Protein AF-A0A6G0FLF8-F1 (afdb_monomer_lite)

pLDDT: mean 88.72, std 11.04, range [40.62, 97.5]

Structure (mmCIF, N/CA/C/O backbone):
data_AF-A0A6G0FLF8-F1
#
_entry.id   AF-A0A6G0FLF8-F1
#
loop_
_atom_site.group_PDB
_atom_site.id
_atom_site.type_symbol
_atom_site.label_atom_id
_atom_site.label_alt_id
_atom_site.label_comp_id
_atom_site.label_asym_id
_atom_site.label_entity_id
_atom_site.label_seq_id
_atom_site.pdbx_PDB_ins_code
_atom_site.Cartn_x
_atom_site.Cartn_y
_atom_site.Cartn_z
_atom_site.occupancy
_atom_site.B_iso_or_equiv
_atom_site.auth_seq_id
_atom_site.auth_comp_id
_atom_site.auth_asym_id
_atom_site.auth_atom_id
_atom_site.pdbx_PDB_model_num
ATOM 1 N N . MET A 1 1 ? 26.968 -6.837 -42.750 1.00 40.62 1 MET A N 1
ATOM 2 C CA . MET A 1 1 ? 25.707 -6.094 -42.551 1.00 40.62 1 MET A CA 1
ATOM 3 C C . MET A 1 1 ? 24.901 -6.866 -41.522 1.00 40.62 1 MET A C 1
ATOM 5 O O . MET A 1 1 ? 24.401 -7.928 -41.857 1.00 40.62 1 MET A O 1
ATOM 9 N N . HIS A 1 2 ? 24.881 -6.431 -40.258 1.00 54.91 2 HIS A N 1
ATOM 10 C CA . HIS A 1 2 ? 23.966 -7.029 -39.285 1.00 54.91 2 HIS A CA 1
ATOM 11 C C . HIS A 1 2 ? 22.565 -6.550 -39.646 1.00 54.91 2 HIS A C 1
ATOM 13 O O . HIS A 1 2 ? 22.300 -5.348 -39.599 1.00 54.91 2 HIS A O 1
ATOM 19 N N . ASP A 1 3 ? 21.732 -7.487 -40.086 1.00 45.19 3 ASP A N 1
ATOM 20 C CA . ASP A 1 3 ? 20.304 -7.301 -40.289 1.00 45.19 3 ASP A CA 1
ATOM 21 C C . ASP A 1 3 ? 19.726 -6.631 -39.032 1.00 45.19 3 ASP A C 1
ATOM 23 O O . ASP A 1 3 ? 19.756 -7.206 -37.939 1.00 45.19 3 ASP A O 1
ATOM 27 N N . ARG A 1 4 ? 19.316 -5.359 -39.147 1.00 56.84 4 ARG A N 1
ATOM 28 C CA . ARG A 1 4 ? 18.730 -4.584 -38.043 1.00 56.84 4 ARG A CA 1
ATOM 29 C C . ARG A 1 4 ? 17.295 -5.056 -37.840 1.00 56.84 4 ARG A C 1
ATOM 31 O O . ARG A 1 4 ? 16.355 -4.277 -37.991 1.00 56.84 4 ARG A O 1
ATOM 38 N N . ALA A 1 5 ? 17.131 -6.322 -37.463 1.00 55.25 5 ALA A N 1
ATOM 39 C CA . ALA A 1 5 ? 15.950 -6.760 -36.745 1.00 55.25 5 ALA A CA 1
ATOM 40 C C . ALA A 1 5 ? 15.707 -5.724 -35.640 1.00 55.25 5 ALA A C 1
ATOM 42 O O . ALA A 1 5 ? 16.613 -5.445 -34.854 1.00 55.25 5 ALA A O 1
ATOM 43 N N . THR A 1 6 ? 14.543 -5.075 -35.674 1.00 66.94 6 THR A N 1
ATOM 44 C CA . THR A 1 6 ? 14.167 -3.945 -34.817 1.00 66.94 6 THR A CA 1
ATOM 45 C C . THR A 1 6 ? 14.709 -4.136 -33.400 1.00 66.94 6 THR A C 1
ATOM 47 O O . THR A 1 6 ? 14.290 -5.074 -32.714 1.00 66.94 6 THR A O 1
ATOM 50 N N . ASP A 1 7 ? 15.656 -3.287 -32.969 1.00 88.38 7 ASP A N 1
ATOM 51 C CA . ASP A 1 7 ? 16.209 -3.390 -31.618 1.00 88.38 7 ASP A CA 1
ATOM 52 C C . ASP A 1 7 ? 15.030 -3.259 -30.653 1.00 88.38 7 ASP A C 1
ATOM 54 O O . ASP A 1 7 ? 14.201 -2.354 -30.757 1.00 88.38 7 ASP A O 1
ATOM 58 N N . TRP A 1 8 ? 14.906 -4.188 -29.711 1.00 92.25 8 TRP A N 1
ATOM 59 C CA . TRP A 1 8 ? 13.827 -4.149 -28.733 1.00 92.25 8 TRP A CA 1
ATOM 60 C C . TRP A 1 8 ? 13.828 -2.832 -27.945 1.00 92.25 8 TRP A C 1
ATOM 62 O O . TRP A 1 8 ? 12.766 -2.405 -27.486 1.00 92.25 8 TRP A O 1
ATOM 72 N N . ARG A 1 9 ? 14.988 -2.169 -27.837 1.00 92.19 9 ARG A N 1
ATOM 73 C CA . ARG A 1 9 ? 15.142 -0.834 -27.247 1.00 92.19 9 ARG A CA 1
ATOM 74 C C . ARG A 1 9 ? 14.320 0.233 -27.973 1.00 92.19 9 ARG A C 1
ATOM 76 O O . ARG A 1 9 ? 13.872 1.174 -27.326 1.00 92.19 9 ARG A O 1
ATOM 83 N N . ASP A 1 10 ? 14.021 0.065 -29.261 1.00 92.88 10 ASP A N 1
ATOM 84 C CA . ASP A 1 10 ? 13.173 1.000 -30.011 1.00 92.88 10 ASP A CA 1
ATOM 85 C C . ASP A 1 10 ? 11.710 0.991 -29.556 1.00 92.88 10 ASP A C 1
ATOM 87 O O . ASP A 1 10 ? 11.000 1.973 -29.756 1.00 92.88 10 ASP A O 1
ATOM 91 N N . ARG A 1 11 ? 11.271 -0.080 -28.884 1.00 94.38 11 ARG A N 1
ATOM 92 C CA . ARG A 1 11 ? 9.931 -0.196 -28.285 1.00 94.38 11 ARG A CA 1
ATOM 93 C C . ARG A 1 11 ? 9.905 0.186 -26.801 1.00 94.38 11 ARG A C 1
ATOM 95 O O . ARG A 1 11 ? 8.904 -0.052 -26.124 1.00 94.38 11 ARG A O 1
ATOM 102 N N . ALA A 1 12 ? 11.003 0.714 -26.257 1.00 95.81 12 ALA A N 1
ATOM 103 C CA . ALA A 1 12 ? 11.075 1.098 -24.854 1.00 95.81 12 ALA A CA 1
ATOM 104 C C . ALA A 1 12 ? 10.274 2.381 -24.592 1.00 95.81 12 ALA A C 1
ATOM 106 O O . ALA A 1 12 ? 10.568 3.430 -25.157 1.00 95.81 12 ALA A O 1
ATOM 107 N N . ALA A 1 13 ? 9.303 2.316 -23.677 1.00 95.56 13 ALA A N 1
ATOM 108 C CA . ALA A 1 13 ? 8.481 3.474 -23.317 1.00 95.56 13 ALA A CA 1
ATOM 109 C C . ALA A 1 13 ? 9.302 4.624 -22.706 1.00 95.56 13 ALA A C 1
ATOM 111 O O . ALA A 1 13 ? 8.986 5.785 -22.920 1.00 95.56 13 ALA A O 1
ATOM 112 N N . CYS A 1 14 ? 10.391 4.318 -21.993 1.00 95.44 14 CYS A N 1
ATOM 113 C CA . CYS A 1 14 ? 11.274 5.331 -21.407 1.00 95.44 14 CYS A CA 1
ATOM 114 C C . CYS A 1 14 ? 12.152 6.067 -22.434 1.00 95.44 14 CYS A C 1
ATOM 116 O O . CYS A 1 14 ? 12.872 6.981 -22.056 1.00 95.44 14 CYS A O 1
ATOM 118 N N . LYS A 1 15 ? 12.113 5.702 -23.726 1.00 94.25 15 LYS A N 1
ATOM 119 C CA . LYS A 1 15 ? 12.897 6.373 -24.780 1.00 94.25 15 LYS A CA 1
ATOM 120 C C . LYS A 1 15 ? 12.545 7.860 -24.914 1.00 94.25 15 LYS A C 1
ATOM 122 O O . LYS A 1 15 ? 13.399 8.643 -25.312 1.00 94.25 15 LYS A O 1
ATOM 127 N N . THR A 1 16 ? 11.312 8.245 -24.586 1.00 92.44 16 THR A N 1
ATOM 128 C CA . THR A 1 16 ? 10.846 9.640 -24.646 1.00 92.44 16 THR A CA 1
ATOM 129 C C . THR A 1 16 ? 11.283 10.484 -23.450 1.00 92.44 16 THR A C 1
ATOM 131 O O . THR A 1 16 ? 11.210 11.703 -23.529 1.00 92.44 16 THR A O 1
ATOM 134 N N . ASP A 1 17 ? 11.690 9.852 -22.347 1.00 92.25 17 ASP A N 1
ATOM 135 C CA . ASP A 1 17 ? 12.087 10.522 -21.102 1.00 92.25 17 ASP A CA 1
ATOM 136 C C . ASP A 1 17 ? 13.181 9.694 -20.390 1.00 92.25 17 ASP A C 1
ATOM 138 O O . ASP A 1 17 ? 12.890 8.953 -19.442 1.00 92.25 17 ASP A O 1
ATOM 142 N N . PRO A 1 18 ? 14.434 9.726 -20.895 1.00 92.75 18 PRO A N 1
ATOM 143 C CA . PRO A 1 18 ? 15.528 8.929 -20.340 1.00 92.75 18 PRO A CA 1
ATOM 144 C C . PRO A 1 18 ? 15.930 9.363 -18.928 1.00 92.75 18 PRO A C 1
ATOM 146 O O . PRO A 1 18 ? 16.218 8.506 -18.091 1.00 92.75 18 PRO A O 1
ATOM 149 N N . ASP A 1 19 ? 15.908 10.669 -18.650 1.00 93.81 19 ASP A N 1
ATOM 150 C CA . ASP A 1 19 ? 16.342 11.246 -17.372 1.00 93.81 19 ASP A CA 1
ATOM 151 C C . ASP A 1 19 ? 15.474 10.759 -16.209 1.00 93.81 19 ASP A C 1
ATOM 153 O O . ASP A 1 19 ? 15.974 10.489 -15.116 1.00 93.81 19 ASP A O 1
ATOM 157 N N . ARG A 1 20 ? 14.183 10.503 -16.457 1.00 93.81 20 ARG A N 1
ATOM 158 C CA . ARG A 1 20 ? 13.281 9.913 -15.460 1.00 93.81 20 ARG A CA 1
ATOM 159 C C . ARG A 1 20 ? 13.730 8.549 -14.940 1.00 93.81 20 ARG A C 1
ATOM 161 O O . ARG A 1 20 ? 13.325 8.147 -13.847 1.00 93.81 20 ARG A O 1
ATOM 168 N N . MET A 1 21 ? 14.566 7.828 -15.684 1.00 94.75 21 MET A N 1
ATOM 169 C CA . MET A 1 21 ? 15.118 6.547 -15.243 1.00 94.75 21 MET A CA 1
ATOM 170 C C . MET A 1 21 ? 16.261 6.705 -14.232 1.00 94.75 21 MET A C 1
ATOM 172 O O . MET A 1 21 ? 16.718 5.697 -13.695 1.00 94.75 21 MET A O 1
ATOM 176 N N . PHE A 1 22 ? 16.673 7.932 -13.908 1.00 94.56 22 PHE A N 1
ATOM 177 C CA . PHE A 1 22 ? 17.741 8.252 -12.960 1.00 94.56 22 PHE A CA 1
ATOM 178 C C . PHE A 1 22 ? 17.228 9.154 -11.819 1.00 94.56 22 PHE A C 1
ATOM 180 O O . PHE A 1 22 ? 17.642 10.303 -11.706 1.00 94.56 22 PHE A O 1
ATOM 187 N N . PRO A 1 23 ? 16.311 8.670 -10.959 1.00 91.31 23 PRO A N 1
ATOM 188 C CA . PRO A 1 23 ? 15.767 9.481 -9.872 1.00 91.31 23 PRO A CA 1
ATOM 189 C C . PRO A 1 23 ? 16.789 9.717 -8.748 1.00 91.31 23 PRO A C 1
ATOM 191 O O . PRO A 1 23 ? 17.555 8.814 -8.405 1.00 91.31 23 PRO A O 1
ATOM 194 N N . ASP A 1 24 ? 16.705 10.876 -8.088 1.00 86.38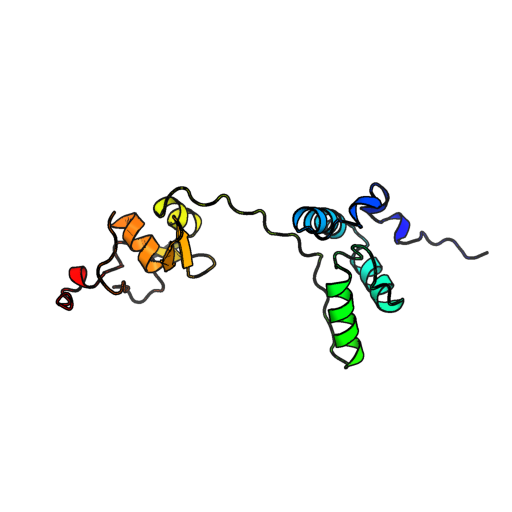 24 ASP A N 1
ATOM 195 C CA . ASP A 1 24 ? 17.524 11.264 -6.926 1.00 86.38 24 ASP A CA 1
ATOM 196 C C . ASP A 1 24 ? 17.162 10.480 -5.652 1.00 86.38 24 ASP A C 1
ATOM 198 O O . ASP A 1 24 ? 16.627 11.052 -4.703 1.00 86.38 24 ASP A O 1
ATOM 202 N N . ASN A 1 25 ? 17.369 9.156 -5.645 1.00 79.88 25 ASN A N 1
ATOM 203 C CA . ASN A 1 25 ? 17.172 8.217 -4.522 1.00 79.88 25 ASN A CA 1
ATOM 204 C C . ASN A 1 25 ? 15.897 8.413 -3.667 1.00 79.88 25 ASN A C 1
ATOM 206 O O . ASN A 1 25 ? 15.805 7.911 -2.547 1.00 79.88 25 ASN A O 1
ATOM 210 N N . ASN A 1 26 ? 14.889 9.107 -4.191 1.00 87.25 26 ASN A N 1
ATOM 211 C CA . ASN A 1 26 ? 13.659 9.441 -3.498 1.00 87.25 26 ASN A CA 1
ATOM 212 C C . ASN A 1 26 ? 12.529 8.531 -3.986 1.00 87.25 26 ASN A C 1
ATOM 214 O O . ASN A 1 26 ? 12.490 8.107 -5.145 1.00 87.25 26 ASN A O 1
ATOM 218 N N . SER A 1 27 ? 11.605 8.205 -3.081 1.00 87.62 27 SER A N 1
ATOM 219 C CA . SER A 1 27 ? 10.524 7.255 -3.358 1.00 87.62 27 SER A CA 1
ATOM 220 C C . SER A 1 27 ? 9.648 7.703 -4.527 1.00 87.62 27 SER A C 1
ATOM 222 O O . SER A 1 27 ? 9.370 6.902 -5.414 1.00 87.62 27 SER A O 1
ATOM 224 N N . ALA A 1 28 ? 9.290 8.988 -4.581 1.00 88.88 28 ALA A N 1
ATOM 225 C CA . ALA A 1 28 ? 8.426 9.538 -5.621 1.00 88.88 28 ALA A CA 1
ATOM 226 C C . ALA A 1 28 ? 9.013 9.371 -7.035 1.00 88.88 28 ALA A C 1
ATOM 228 O O . ALA A 1 28 ? 8.323 8.894 -7.934 1.00 88.88 28 ALA A O 1
ATOM 229 N N . GLY A 1 29 ? 10.286 9.710 -7.237 1.00 91.88 29 GLY A N 1
ATOM 230 C CA . GLY A 1 29 ? 10.983 9.565 -8.514 1.00 91.88 29 GLY A CA 1
ATOM 231 C C . GLY A 1 29 ? 11.164 8.100 -8.905 1.00 91.88 29 GLY A C 1
ATOM 232 O O . GLY A 1 29 ? 10.900 7.726 -10.049 1.00 91.88 29 GLY A O 1
ATOM 233 N N . ILE A 1 30 ? 11.520 7.244 -7.940 1.00 93.25 30 ILE A N 1
ATOM 234 C CA . ILE A 1 30 ? 11.603 5.791 -8.148 1.00 93.25 30 ILE A CA 1
ATOM 235 C C . ILE A 1 30 ? 10.255 5.232 -8.620 1.00 93.25 30 ILE A C 1
ATOM 237 O O . ILE A 1 30 ? 10.202 4.461 -9.582 1.00 93.25 30 ILE A O 1
ATOM 241 N N . ASP A 1 31 ? 9.160 5.637 -7.981 1.00 92.31 31 ASP A N 1
ATOM 242 C CA . ASP A 1 31 ? 7.815 5.196 -8.341 1.00 92.31 31 ASP A CA 1
ATOM 243 C C . ASP A 1 31 ? 7.378 5.698 -9.713 1.00 92.31 31 ASP A C 1
ATOM 245 O O . ASP A 1 31 ? 6.779 4.941 -10.477 1.00 92.31 31 ASP A O 1
ATOM 249 N N . GLN A 1 32 ? 7.715 6.936 -10.065 1.00 92.44 32 GLN A N 1
ATOM 250 C CA . GLN A 1 32 ? 7.433 7.476 -11.390 1.00 92.44 32 GLN A CA 1
ATOM 251 C C . GLN A 1 32 ? 8.173 6.705 -12.494 1.00 92.44 32 GLN A C 1
ATOM 253 O O . GLN A 1 32 ? 7.553 6.307 -13.482 1.00 92.44 32 GLN A O 1
ATOM 258 N N . ALA A 1 33 ? 9.463 6.398 -12.325 1.00 95.00 33 ALA A N 1
ATOM 259 C CA . ALA A 1 33 ? 10.190 5.585 -13.307 1.00 95.00 33 ALA A CA 1
ATOM 260 C C . ALA A 1 33 ? 9.637 4.150 -13.392 1.00 95.00 33 ALA A C 1
ATOM 262 O O . ALA A 1 33 ? 9.556 3.544 -14.465 1.00 95.00 33 ALA A O 1
ATOM 263 N N . ARG A 1 34 ? 9.203 3.594 -12.255 1.00 94.69 34 ARG A N 1
ATOM 264 C CA . ARG A 1 34 ? 8.529 2.291 -12.205 1.00 94.69 34 ARG A CA 1
ATOM 265 C C . ARG A 1 34 ? 7.197 2.287 -12.939 1.00 94.69 34 ARG A C 1
ATOM 267 O O . ARG A 1 34 ? 6.895 1.284 -13.580 1.00 94.69 34 ARG A O 1
ATOM 274 N N . GLN A 1 35 ? 6.423 3.371 -12.887 1.00 93.88 35 GLN A N 1
ATOM 275 C CA . GLN A 1 35 ? 5.180 3.501 -13.656 1.00 93.88 35 GLN A CA 1
ATOM 276 C C . GLN A 1 35 ? 5.454 3.428 -15.161 1.00 93.88 35 GLN A C 1
ATOM 278 O O . GLN A 1 35 ? 4.780 2.666 -15.853 1.00 93.88 35 GLN A O 1
ATOM 283 N N . VAL A 1 36 ? 6.500 4.110 -15.643 1.00 95.00 36 VAL A N 1
ATOM 284 C CA . VAL A 1 36 ? 6.955 4.001 -17.042 1.00 95.00 36 VAL A CA 1
ATOM 285 C C . VAL A 1 36 ? 7.352 2.563 -17.375 1.00 9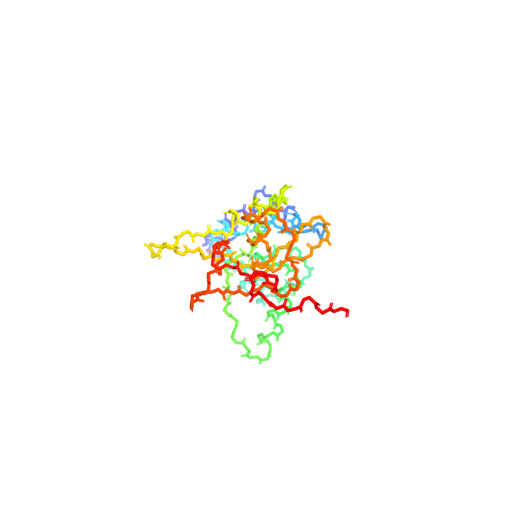5.00 36 VAL A C 1
ATOM 287 O O . VAL A 1 36 ? 6.922 1.999 -18.379 1.00 95.00 36 VAL A O 1
ATOM 290 N N . CYS A 1 37 ? 8.140 1.917 -16.513 1.00 95.62 37 CYS A N 1
ATOM 291 C CA . CYS A 1 37 ? 8.532 0.523 -16.724 1.00 95.62 37 CYS A CA 1
ATOM 292 C C . CYS A 1 37 ? 7.335 -0.439 -16.715 1.00 95.62 37 CYS A C 1
ATOM 294 O O . CYS A 1 37 ? 7.351 -1.427 -17.444 1.00 95.62 37 CYS A O 1
ATOM 296 N N . ARG A 1 38 ? 6.306 -0.178 -15.903 1.00 94.19 38 ARG A N 1
ATOM 297 C CA . ARG A 1 38 ? 5.125 -1.040 -15.772 1.00 94.19 38 ARG A CA 1
ATOM 298 C C . ARG A 1 38 ? 4.296 -1.086 -17.054 1.00 94.19 38 ARG A C 1
ATOM 300 O O . ARG A 1 38 ? 3.773 -2.149 -17.379 1.00 94.19 38 ARG A O 1
ATOM 307 N N . SER A 1 39 ? 4.184 0.034 -17.768 1.00 92.94 39 SER A N 1
ATOM 308 C CA . SER A 1 39 ? 3.504 0.109 -19.068 1.00 92.94 39 SER A CA 1
ATOM 309 C C . SER A 1 39 ? 4.413 -0.249 -20.251 1.00 92.94 39 SER A C 1
ATOM 311 O O . SER A 1 39 ? 3.921 -0.504 -21.348 1.00 92.94 39 SER A O 1
ATOM 313 N N . CYS A 1 40 ? 5.734 -0.305 -20.048 1.00 95.94 40 CYS A N 1
ATOM 314 C CA . CYS A 1 40 ? 6.709 -0.575 -21.101 1.00 95.94 40 CYS A CA 1
ATOM 315 C C . CYS A 1 40 ? 6.607 -2.019 -21.632 1.00 95.94 40 CYS A C 1
ATOM 317 O O . CYS A 1 40 ? 6.848 -2.959 -20.876 1.00 95.94 40 CYS A O 1
ATOM 319 N N . PRO A 1 41 ? 6.367 -2.255 -22.936 1.00 95.69 41 PRO A N 1
ATOM 320 C CA . PRO A 1 41 ? 6.164 -3.607 -23.475 1.00 95.69 41 PRO A CA 1
ATOM 321 C C . PRO A 1 41 ? 7.420 -4.490 -23.402 1.00 95.69 41 PRO A C 1
ATOM 323 O O . PRO A 1 41 ? 7.331 -5.717 -23.442 1.00 95.69 41 PRO A O 1
ATOM 326 N N . VAL A 1 42 ? 8.599 -3.877 -23.269 1.00 96.56 42 VAL A N 1
ATOM 327 C CA . VAL A 1 42 ? 9.899 -4.563 -23.273 1.00 96.56 42 VAL A CA 1
ATOM 328 C C . VAL A 1 42 ? 10.540 -4.674 -21.889 1.00 96.56 42 VAL A C 1
ATOM 330 O O . VAL A 1 42 ? 11.703 -5.063 -21.789 1.00 96.56 42 VAL A O 1
ATOM 333 N N . TRP A 1 43 ? 9.808 -4.396 -20.801 1.00 95.50 43 TRP A N 1
ATOM 334 C CA . TRP A 1 43 ? 10.365 -4.386 -19.438 1.00 95.50 43 TRP A CA 1
ATOM 335 C C . TRP A 1 43 ? 11.073 -5.697 -19.054 1.00 95.50 43 TRP A C 1
ATOM 337 O O . TRP A 1 43 ? 12.154 -5.660 -18.467 1.00 95.50 43 TRP A O 1
ATOM 347 N N . ARG A 1 44 ? 10.519 -6.858 -19.443 1.00 94.56 44 ARG A N 1
ATOM 348 C CA . ARG A 1 44 ? 11.125 -8.178 -19.173 1.00 94.56 44 ARG A CA 1
ATOM 349 C C . ARG A 1 44 ? 12.453 -8.346 -19.896 1.00 94.56 44 ARG A C 1
ATOM 351 O O . ARG A 1 44 ? 13.418 -8.835 -19.319 1.00 94.56 44 ARG A O 1
ATOM 358 N N . GLN A 1 45 ? 12.488 -7.969 -21.173 1.00 94.75 45 GLN A N 1
ATOM 359 C CA . GLN A 1 45 ? 13.690 -8.070 -21.993 1.00 94.75 45 GLN A CA 1
ATOM 360 C C . GLN A 1 45 ? 14.768 -7.109 -21.487 1.00 94.75 45 GLN A C 1
ATOM 362 O O . GLN A 1 45 ? 15.906 -7.532 -21.323 1.00 94.75 45 GLN A O 1
ATOM 367 N N . CYS A 1 46 ? 14.375 -5.884 -21.128 1.00 95.00 46 CYS A N 1
ATOM 368 C CA . CYS A 1 46 ? 15.237 -4.886 -20.502 1.00 95.00 46 CYS A CA 1
ATOM 369 C C . CYS A 1 46 ? 15.870 -5.390 -19.201 1.00 95.00 46 CYS A C 1
ATOM 371 O O . CYS A 1 46 ? 17.070 -5.218 -19.002 1.00 95.00 46 CYS A O 1
ATOM 373 N N . LEU A 1 47 ? 15.088 -6.037 -18.330 1.00 93.94 47 LEU A N 1
ATOM 374 C CA . LEU A 1 47 ? 15.625 -6.567 -17.081 1.00 93.94 47 LEU A CA 1
ATOM 375 C C . LEU A 1 47 ? 16.594 -7.728 -17.314 1.00 93.94 47 LEU A C 1
ATOM 377 O O . LEU A 1 47 ? 17.646 -7.771 -16.686 1.00 93.94 47 LEU A O 1
ATOM 381 N N . ARG A 1 48 ? 16.250 -8.663 -18.210 1.00 92.19 48 ARG A N 1
ATOM 382 C CA . ARG A 1 48 ? 17.141 -9.783 -18.549 1.00 92.19 48 ARG A CA 1
ATOM 383 C C . ARG A 1 48 ? 18.478 -9.286 -19.091 1.00 92.19 48 ARG A C 1
ATOM 385 O O . ARG A 1 48 ? 19.506 -9.786 -18.660 1.00 92.19 48 ARG A O 1
ATOM 392 N N . ASP A 1 49 ? 18.445 -8.298 -19.983 1.00 92.31 49 ASP A N 1
ATOM 393 C CA . ASP A 1 49 ? 19.641 -7.636 -20.515 1.00 92.31 49 ASP A CA 1
ATOM 394 C C . ASP A 1 49 ? 20.474 -7.022 -19.382 1.00 92.31 49 ASP A C 1
ATOM 396 O O . ASP A 1 49 ? 21.646 -7.352 -19.245 1.00 92.31 49 ASP A O 1
ATOM 400 N N . ALA A 1 50 ? 19.853 -6.225 -18.503 1.00 92.94 50 ALA A N 1
ATOM 401 C CA . ALA A 1 50 ? 20.537 -5.583 -17.376 1.00 92.94 50 ALA A CA 1
ATOM 402 C C . ALA A 1 50 ? 21.203 -6.589 -16.417 1.00 92.94 50 ALA A C 1
ATOM 404 O O . ALA A 1 50 ? 22.334 -6.375 -15.988 1.00 92.94 50 ALA A O 1
ATOM 405 N N . LEU A 1 51 ? 20.520 -7.694 -16.102 1.00 90.94 51 LEU A N 1
ATOM 406 C CA . LEU A 1 51 ? 21.065 -8.751 -15.245 1.00 90.94 51 LEU A CA 1
ATOM 407 C C . LEU A 1 51 ? 22.195 -9.530 -15.930 1.00 90.94 51 LEU A C 1
ATOM 409 O O . LEU A 1 51 ? 23.152 -9.902 -15.260 1.00 90.94 51 LEU A O 1
ATOM 413 N N . ALA A 1 52 ? 22.099 -9.765 -17.243 1.00 88.62 52 ALA A N 1
ATOM 414 C CA . ALA A 1 52 ? 23.108 -10.499 -18.005 1.00 88.62 52 ALA A CA 1
ATOM 415 C C . ALA A 1 52 ? 24.419 -9.715 -18.157 1.00 88.62 52 ALA A C 1
ATOM 417 O O . ALA A 1 52 ? 25.490 -10.299 -18.036 1.00 88.62 52 ALA A O 1
ATOM 418 N N . VAL A 1 53 ? 24.340 -8.400 -18.395 1.00 86.31 53 VAL A N 1
ATOM 419 C CA . VAL A 1 53 ? 25.531 -7.540 -18.539 1.00 86.31 53 VAL A CA 1
ATOM 420 C C . VAL A 1 53 ? 26.108 -7.079 -17.198 1.00 86.31 53 VAL A C 1
ATOM 422 O O . VAL A 1 53 ? 27.191 -6.507 -17.164 1.00 86.31 53 VAL A O 1
ATOM 425 N N . GLY A 1 54 ? 25.390 -7.304 -16.093 1.00 77.75 54 GLY A N 1
ATOM 426 C CA . GLY A 1 54 ? 25.820 -6.889 -14.758 1.00 77.75 54 GLY A CA 1
ATOM 427 C C . GLY A 1 54 ? 25.675 -5.390 -14.478 1.00 77.75 54 GLY A C 1
ATOM 428 O O . GLY A 1 54 ? 26.256 -4.910 -13.507 1.00 77.75 54 GLY A O 1
ATOM 429 N N . ASP A 1 55 ? 24.887 -4.657 -15.274 1.00 73.56 55 ASP A N 1
ATOM 430 C CA . ASP A 1 55 ? 24.650 -3.222 -15.079 1.00 73.56 55 ASP A CA 1
ATOM 431 C C . ASP A 1 55 ? 23.769 -2.993 -13.843 1.00 73.56 55 ASP A C 1
ATOM 433 O O . ASP A 1 55 ? 22.533 -2.966 -13.892 1.00 73.56 55 ASP A O 1
ATOM 437 N N . ASN A 1 56 ? 24.438 -2.853 -12.704 1.00 72.81 56 ASN A N 1
ATOM 438 C CA . ASN A 1 56 ? 23.861 -2.790 -11.367 1.00 72.81 56 ASN A CA 1
ATOM 439 C C . ASN A 1 56 ? 24.257 -1.517 -10.615 1.00 72.81 56 ASN A C 1
ATOM 441 O O . ASN A 1 56 ? 24.148 -1.477 -9.385 1.00 72.81 56 ASN A O 1
ATOM 445 N N . GLU A 1 57 ? 24.732 -0.501 -11.331 1.00 74.38 57 GLU A N 1
ATOM 446 C CA . GLU A 1 57 ? 25.306 0.701 -10.722 1.00 74.38 57 GLU A CA 1
ATOM 447 C C . GLU A 1 57 ? 24.374 1.904 -10.838 1.00 74.38 57 GLU A C 1
ATOM 449 O O . GLU A 1 57 ? 24.220 2.641 -9.864 1.00 74.38 57 GLU A O 1
ATOM 454 N N . TYR A 1 58 ? 23.653 2.041 -11.954 1.00 84.62 58 TYR A N 1
ATOM 455 C CA . TYR A 1 58 ? 22.894 3.259 -12.232 1.00 84.62 58 TYR A CA 1
ATOM 456 C C . TYR A 1 58 ? 21.457 2.990 -12.668 1.00 84.62 58 TYR A C 1
ATOM 458 O O . TYR A 1 58 ? 21.133 1.950 -13.252 1.00 84.62 58 TYR A O 1
ATOM 466 N N . GLY A 1 59 ? 20.600 3.960 -12.351 1.00 91.25 59 GLY A N 1
ATOM 467 C CA . GLY A 1 59 ? 19.235 4.079 -12.848 1.00 91.25 59 GLY A CA 1
ATOM 468 C C . GLY A 1 59 ? 18.305 2.892 -12.581 1.00 91.25 59 GLY A C 1
ATOM 469 O O . GLY A 1 59 ? 18.648 1.855 -12.002 1.00 91.25 59 GLY A O 1
ATOM 470 N N . ILE A 1 60 ? 17.069 3.049 -13.030 1.00 94.50 60 ILE A N 1
ATOM 471 C CA . ILE A 1 60 ? 16.042 2.018 -13.007 1.00 94.50 60 ILE A CA 1
ATOM 472 C C . ILE A 1 60 ? 16.057 1.297 -14.354 1.00 94.50 60 ILE A C 1
ATOM 474 O O . ILE A 1 60 ? 15.862 1.900 -15.405 1.00 94.50 60 ILE A O 1
ATOM 478 N N . ARG A 1 61 ? 16.254 -0.024 -14.330 1.00 94.31 61 ARG A N 1
ATOM 479 C CA . ARG A 1 61 ? 16.224 -0.881 -15.527 1.00 94.31 61 ARG A CA 1
ATOM 480 C C . ARG A 1 61 ? 15.231 -2.009 -15.318 1.00 94.31 61 ARG A C 1
ATOM 482 O O . ARG A 1 61 ? 15.235 -2.653 -14.270 1.00 94.31 61 ARG A O 1
ATOM 489 N N . GLY A 1 62 ? 14.333 -2.208 -16.284 1.00 93.94 62 GLY A N 1
ATOM 490 C CA . GLY A 1 62 ? 13.273 -3.214 -16.181 1.00 93.94 62 GLY A CA 1
ATOM 491 C C . GLY A 1 62 ? 12.396 -3.075 -14.927 1.00 93.94 62 GLY A C 1
ATOM 492 O O . GLY A 1 62 ? 11.884 -4.069 -14.421 1.00 93.94 62 GLY A O 1
ATOM 493 N N . GLY A 1 63 ? 12.257 -1.851 -14.402 1.00 94.38 63 GLY A N 1
ATOM 494 C CA . GLY A 1 63 ? 11.499 -1.543 -13.187 1.00 94.38 63 GLY A CA 1
ATOM 495 C C . GLY A 1 63 ? 12.219 -1.784 -11.859 1.00 94.38 63 GLY A C 1
ATOM 496 O O . GLY A 1 63 ? 11.593 -1.618 -10.813 1.00 94.38 63 GLY A O 1
ATOM 497 N N . MET A 1 64 ? 13.501 -2.160 -11.880 1.00 94.00 64 MET A N 1
ATOM 498 C CA . MET A 1 64 ? 14.302 -2.410 -10.680 1.00 94.00 64 MET A CA 1
ATOM 499 C C . MET A 1 64 ? 15.357 -1.334 -10.458 1.00 94.00 64 MET A C 1
ATOM 501 O O . MET A 1 64 ? 16.043 -0.926 -11.400 1.00 94.00 64 MET A O 1
ATOM 505 N N . THR A 1 65 ? 15.531 -0.936 -9.199 1.00 93.88 65 THR A N 1
ATOM 506 C CA . THR A 1 65 ? 16.654 -0.087 -8.776 1.00 93.88 65 THR A CA 1
ATOM 507 C C . THR A 1 65 ? 17.979 -0.862 -8.824 1.00 93.88 65 THR A C 1
ATOM 509 O O . THR A 1 65 ? 17.966 -2.097 -8.844 1.00 93.88 65 THR A O 1
ATOM 512 N N . PRO A 1 66 ? 19.140 -0.183 -8.784 1.00 93.56 66 PRO A N 1
ATOM 513 C CA . PRO A 1 66 ? 20.443 -0.852 -8.745 1.00 93.56 66 PRO A CA 1
ATOM 514 C C . PRO A 1 66 ? 20.562 -1.854 -7.582 1.00 93.56 66 PRO A C 1
ATOM 516 O O . PRO A 1 66 ? 21.022 -2.980 -7.761 1.00 93.56 66 PRO A O 1
ATOM 519 N N . GLY A 1 67 ? 20.068 -1.484 -6.394 1.00 92.25 67 GLY A N 1
ATOM 520 C CA . GLY A 1 67 ? 20.065 -2.359 -5.218 1.00 92.25 67 GLY A CA 1
ATOM 521 C C . GLY A 1 67 ? 19.200 -3.610 -5.387 1.00 92.25 67 GLY A C 1
ATOM 522 O O . GLY A 1 67 ? 19.623 -4.703 -5.015 1.00 92.25 67 GLY A O 1
ATOM 523 N N . GLU A 1 68 ? 18.020 -3.473 -5.997 1.00 92.81 68 GLU A N 1
ATOM 524 C CA . GLU A 1 68 ? 17.142 -4.613 -6.289 1.00 92.81 68 GLU A CA 1
ATOM 525 C C . GLU A 1 68 ? 17.772 -5.566 -7.306 1.00 92.81 68 GLU A C 1
ATOM 527 O O . GLU A 1 68 ? 17.732 -6.782 -7.108 1.00 92.81 68 GLU A O 1
ATOM 532 N N . ARG A 1 69 ? 18.417 -5.034 -8.353 1.00 93.75 69 ARG A N 1
ATOM 533 C CA . ARG A 1 69 ? 19.126 -5.866 -9.333 1.00 93.75 69 ARG A CA 1
ATOM 534 C C . ARG A 1 69 ? 20.310 -6.607 -8.705 1.00 93.75 69 ARG A C 1
ATOM 536 O O . ARG A 1 69 ? 20.451 -7.804 -8.944 1.00 93.75 69 ARG A O 1
ATOM 543 N N . ARG A 1 70 ? 21.090 -5.963 -7.820 1.00 92.38 70 ARG A N 1
ATOM 544 C CA . ARG A 1 70 ? 22.163 -6.632 -7.049 1.00 92.38 70 ARG A CA 1
ATOM 545 C C . ARG A 1 70 ? 21.641 -7.789 -6.202 1.00 92.38 70 ARG A C 1
ATOM 547 O O . ARG A 1 70 ? 22.274 -8.842 -6.153 1.00 92.38 70 ARG A O 1
ATOM 554 N N . ALA A 1 71 ? 20.492 -7.615 -5.548 1.00 92.56 71 ALA A N 1
ATOM 555 C CA . ALA A 1 71 ? 19.881 -8.679 -4.756 1.00 92.56 71 ALA A CA 1
ATOM 556 C C . ALA A 1 71 ? 19.505 -9.890 -5.629 1.00 92.56 71 ALA A C 1
ATOM 558 O O . ALA A 1 71 ? 19.825 -11.022 -5.268 1.00 92.56 71 ALA A O 1
ATOM 559 N N . VAL A 1 72 ? 18.907 -9.649 -6.802 1.00 92.12 72 VAL A N 1
ATOM 560 C CA . VAL A 1 72 ? 18.571 -10.708 -7.769 1.00 92.12 72 VAL A CA 1
ATOM 561 C C . VAL A 1 72 ? 19.828 -11.389 -8.312 1.00 92.12 72 VAL A C 1
ATOM 563 O O . VAL A 1 72 ? 19.905 -12.615 -8.305 1.00 92.12 72 VAL A O 1
ATOM 566 N N . ALA A 1 73 ? 20.840 -10.622 -8.722 1.00 90.44 73 ALA A N 1
ATOM 567 C CA . ALA A 1 73 ? 22.100 -11.167 -9.224 1.00 90.44 73 ALA A CA 1
ATOM 568 C C . ALA A 1 73 ? 22.793 -12.060 -8.178 1.00 90.44 73 ALA A C 1
ATOM 570 O O . ALA A 1 73 ? 23.244 -13.157 -8.505 1.00 90.44 73 ALA A O 1
ATOM 571 N N . LYS A 1 74 ? 22.797 -11.648 -6.901 1.00 91.94 74 LYS A N 1
ATOM 572 C CA . LYS A 1 74 ? 23.325 -12.455 -5.790 1.00 91.94 74 LYS A CA 1
ATOM 573 C C . LYS A 1 74 ? 22.569 -13.775 -5.622 1.00 91.94 74 LYS A C 1
ATOM 575 O O . LYS A 1 74 ? 23.199 -14.802 -5.399 1.00 91.94 74 LYS A O 1
ATOM 580 N N . GLN A 1 75 ? 21.239 -13.762 -5.732 1.00 92.00 75 GLN A N 1
ATOM 581 C CA . GLN A 1 75 ? 20.423 -14.980 -5.671 1.00 92.00 75 GLN A CA 1
ATOM 582 C C . GLN A 1 75 ? 20.741 -15.931 -6.835 1.00 92.00 75 GLN A C 1
ATOM 584 O O . GLN A 1 75 ? 20.934 -17.126 -6.617 1.00 92.00 75 GLN A O 1
ATOM 589 N N . MET A 1 76 ? 20.862 -15.402 -8.054 1.00 90.19 76 MET A N 1
ATOM 590 C CA . MET A 1 76 ? 21.206 -16.196 -9.238 1.00 90.19 76 MET A CA 1
ATOM 591 C C . MET A 1 76 ? 22.611 -16.808 -9.143 1.00 90.19 76 MET A C 1
ATOM 593 O O . MET A 1 76 ? 22.795 -17.958 -9.533 1.00 90.19 76 MET A O 1
ATOM 597 N N . ALA A 1 77 ? 23.581 -16.082 -8.573 1.00 89.94 77 ALA A N 1
ATOM 598 C CA . ALA A 1 77 ? 24.949 -16.568 -8.380 1.00 89.94 77 ALA A CA 1
ATOM 599 C C . ALA A 1 77 ? 25.039 -17.786 -7.441 1.00 89.94 77 ALA A C 1
ATOM 601 O O . ALA A 1 7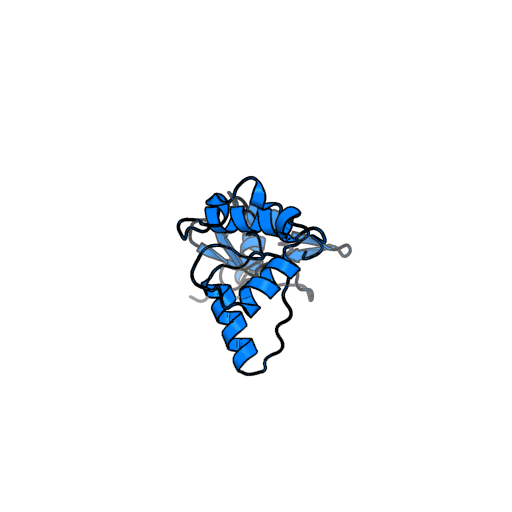7 ? 25.936 -18.609 -7.594 1.00 89.94 77 ALA A O 1
ATOM 602 N N . VAL A 1 78 ? 24.096 -17.934 -6.503 1.00 93.44 78 VAL A N 1
ATOM 603 C CA . VAL A 1 78 ? 24.001 -19.100 -5.602 1.00 93.44 78 VAL A CA 1
ATOM 604 C C . VAL A 1 78 ? 22.990 -20.150 -6.086 1.00 93.44 78 VAL A C 1
ATOM 606 O O . VAL A 1 78 ? 22.556 -21.001 -5.314 1.00 93.44 78 VAL A O 1
ATOM 609 N N . GLY A 1 79 ? 22.584 -20.093 -7.360 1.00 92.19 79 GLY A N 1
ATOM 610 C CA . GLY A 1 79 ? 21.714 -21.092 -7.990 1.00 92.19 79 GLY A CA 1
ATOM 611 C C . GLY A 1 79 ? 20.219 -20.957 -7.680 1.00 92.19 79 GLY A C 1
ATOM 612 O O . GLY A 1 79 ? 19.436 -21.826 -8.068 1.00 92.19 79 GLY A O 1
ATOM 613 N N . ILE A 1 80 ? 19.782 -19.878 -7.019 1.00 91.94 80 ILE A N 1
ATOM 614 C CA . ILE A 1 80 ? 18.356 -19.642 -6.754 1.00 91.94 80 ILE A CA 1
ATOM 615 C C . ILE A 1 80 ? 17.672 -19.194 -8.049 1.00 91.94 80 ILE A C 1
ATOM 617 O O . ILE A 1 80 ? 18.019 -18.172 -8.644 1.00 91.94 80 ILE A O 1
ATOM 621 N N . ARG A 1 81 ? 16.638 -19.934 -8.467 1.00 89.12 81 ARG A N 1
ATOM 622 C CA . ARG A 1 81 ? 15.763 -19.523 -9.573 1.00 89.12 81 ARG A CA 1
ATOM 623 C C . ARG A 1 81 ? 14.868 -18.371 -9.121 1.00 89.12 81 ARG A C 1
ATOM 625 O O . ARG A 1 81 ? 13.978 -18.562 -8.297 1.00 89.12 81 ARG A O 1
ATOM 632 N N . VAL A 1 82 ? 15.079 -17.186 -9.690 1.00 85.19 82 VAL A N 1
ATOM 633 C CA . VAL A 1 82 ? 14.278 -15.991 -9.392 1.00 85.19 82 VAL A CA 1
ATOM 634 C C . VAL A 1 82 ? 13.216 -15.789 -10.471 1.00 85.19 82 VAL A C 1
ATOM 636 O O . VAL A 1 82 ? 13.528 -15.516 -11.630 1.00 85.19 82 VAL A O 1
ATOM 639 N N . THR A 1 83 ? 11.941 -15.880 -10.095 1.00 86.12 83 THR A N 1
ATOM 640 C CA . THR A 1 83 ? 10.828 -15.444 -10.947 1.00 86.12 83 THR A CA 1
ATOM 641 C C . THR A 1 83 ? 10.643 -13.938 -10.815 1.00 86.12 83 THR A C 1
ATOM 643 O O . THR A 1 83 ? 10.322 -13.442 -9.734 1.00 86.12 83 THR A O 1
ATOM 646 N N . VAL A 1 84 ? 10.816 -13.196 -11.909 1.00 83.06 84 VAL A N 1
ATOM 647 C CA . VAL A 1 84 ? 10.664 -11.739 -11.879 1.00 83.06 84 VAL A CA 1
ATOM 648 C C . VAL A 1 84 ? 9.209 -11.334 -12.126 1.00 83.06 84 VAL A C 1
ATOM 650 O O . VAL A 1 84 ? 8.653 -11.567 -13.201 1.00 83.06 84 VAL A O 1
ATOM 653 N N . ALA A 1 85 ? 8.606 -10.685 -11.131 1.00 85.44 85 ALA A N 1
ATOM 654 C CA . ALA A 1 85 ? 7.303 -10.039 -11.248 1.00 85.44 85 ALA A CA 1
ATOM 655 C C . ALA A 1 85 ? 7.384 -8.711 -12.038 1.00 85.44 85 ALA A C 1
ATOM 657 O O . ALA A 1 85 ? 8.465 -8.128 -12.149 1.00 85.44 85 ALA A O 1
ATOM 658 N N . PRO A 1 86 ? 6.254 -8.201 -12.565 1.00 87.50 86 PRO A N 1
ATOM 659 C CA . PRO A 1 86 ? 6.191 -6.871 -13.167 1.00 87.50 86 PRO A CA 1
ATOM 660 C C . PRO A 1 86 ? 6.711 -5.762 -12.237 1.00 87.50 86 PRO A C 1
ATOM 662 O O . PRO A 1 86 ? 6.639 -5.917 -11.013 1.00 87.50 86 PRO A O 1
ATOM 665 N N . PRO A 1 87 ? 7.165 -4.622 -12.795 1.00 87.50 87 PRO A N 1
ATOM 666 C CA . PRO A 1 87 ? 7.620 -3.474 -12.021 1.00 87.50 87 PRO A CA 1
ATOM 667 C C . PRO A 1 87 ? 6.625 -3.096 -10.921 1.00 87.50 87 PRO A C 1
ATOM 669 O O . PRO A 1 87 ? 5.438 -2.836 -11.171 1.00 87.50 87 PRO A O 1
ATOM 672 N N . LYS A 1 88 ? 7.121 -3.088 -9.682 1.00 84.94 88 LYS A N 1
ATOM 673 C CA . LYS A 1 88 ? 6.361 -2.629 -8.520 1.00 84.94 88 LYS A CA 1
ATOM 674 C C . LYS A 1 88 ? 6.167 -1.131 -8.673 1.00 84.94 88 LYS A C 1
ATOM 676 O O . LYS A 1 88 ? 7.139 -0.429 -8.881 1.00 84.94 88 LYS A O 1
ATOM 681 N N . THR A 1 89 ? 4.952 -0.636 -8.542 1.00 79.12 89 THR A N 1
ATOM 682 C CA . THR A 1 89 ? 4.689 0.794 -8.345 1.00 79.12 89 THR A CA 1
ATOM 683 C C . THR A 1 89 ? 4.240 0.957 -6.906 1.00 79.12 89 THR A C 1
ATOM 685 O O . THR A 1 89 ? 3.502 0.087 -6.425 1.00 79.12 89 THR A O 1
ATOM 688 N N . ALA A 1 90 ? 4.647 2.017 -6.203 1.00 74.62 90 ALA A N 1
ATOM 689 C CA . ALA A 1 90 ? 4.015 2.290 -4.921 1.00 74.62 90 ALA A CA 1
ATOM 690 C C . ALA A 1 90 ? 2.500 2.342 -5.095 1.00 74.62 90 ALA A C 1
ATOM 692 O O . ALA A 1 90 ? 1.963 2.895 -6.061 1.00 74.62 90 ALA A O 1
ATOM 693 N N . LYS A 1 91 ? 1.806 1.732 -4.136 1.00 64.56 91 LYS A N 1
ATOM 694 C CA . LYS A 1 91 ? 0.386 1.989 -3.966 1.00 64.56 91 LYS A CA 1
ATOM 695 C C . LYS A 1 91 ? 0.264 3.482 -3.636 1.00 64.56 91 LYS A C 1
ATOM 697 O O . LYS A 1 91 ? 1.019 3.934 -2.771 1.00 64.56 91 LYS A O 1
ATOM 702 N N . PRO A 1 92 ? -0.638 4.240 -4.285 1.00 59.94 92 PRO A N 1
ATOM 703 C CA . PRO A 1 92 ? -0.881 5.622 -3.901 1.00 59.94 92 PRO A CA 1
ATOM 704 C C . PRO A 1 92 ? -1.081 5.687 -2.384 1.00 59.94 92 PRO A C 1
ATOM 706 O O . PRO A 1 92 ? -1.792 4.820 -1.850 1.00 59.94 92 PRO A O 1
ATOM 709 N N . PRO A 1 93 ? -0.449 6.638 -1.671 1.00 65.19 93 PRO A N 1
ATOM 710 C CA . PRO A 1 93 ? -0.732 6.808 -0.260 1.00 65.19 93 PRO A CA 1
ATOM 711 C C . PRO A 1 93 ? -2.229 7.074 -0.149 1.00 65.19 93 PRO A C 1
ATOM 713 O O . PRO A 1 93 ? -2.728 8.081 -0.648 1.00 65.19 93 PRO A O 1
ATOM 716 N N . MET A 1 94 ? -2.970 6.140 0.452 1.00 66.31 94 MET A N 1
ATOM 717 C CA . MET A 1 94 ? -4.356 6.432 0.785 1.00 66.31 94 MET A CA 1
ATOM 718 C C . MET A 1 94 ? -4.326 7.641 1.721 1.00 66.31 94 MET A C 1
ATOM 720 O O . MET A 1 94 ? -3.530 7.628 2.670 1.00 66.31 94 MET A O 1
ATOM 724 N N . PRO A 1 95 ? -5.141 8.681 1.469 1.00 77.06 95 PRO A N 1
ATOM 725 C CA . PRO A 1 95 ? -5.191 9.831 2.358 1.00 77.06 95 PRO A CA 1
ATOM 726 C C . PRO A 1 95 ? -5.429 9.328 3.779 1.00 77.06 95 PRO A C 1
ATOM 728 O O . PRO A 1 95 ? -6.230 8.407 3.979 1.00 77.06 95 PRO A O 1
ATOM 731 N N . ARG A 1 96 ? -4.703 9.877 4.760 1.00 82.31 96 ARG A N 1
ATOM 732 C CA . ARG A 1 96 ? -4.883 9.461 6.156 1.00 82.31 96 ARG A CA 1
ATOM 733 C C . ARG A 1 96 ? -6.356 9.664 6.522 1.00 82.31 96 ARG A C 1
ATOM 735 O O . ARG A 1 96 ? -6.893 10.722 6.198 1.00 82.31 96 ARG A O 1
ATOM 742 N N . PRO A 1 97 ? -7.019 8.665 7.126 1.00 86.19 97 PRO A N 1
ATOM 743 C CA . PRO A 1 97 ? -8.402 8.836 7.538 1.00 86.19 97 PRO A CA 1
ATOM 744 C C . PRO A 1 97 ? -8.482 9.973 8.563 1.00 86.19 97 PRO A C 1
ATOM 746 O O . PRO A 1 97 ? -7.628 10.087 9.446 1.00 86.19 97 PRO A O 1
ATOM 749 N N . THR A 1 98 ? -9.491 10.823 8.416 1.00 90.44 98 THR A N 1
ATOM 750 C CA . THR A 1 98 ? -9.748 11.989 9.275 1.00 90.44 98 THR A CA 1
ATOM 751 C C . THR A 1 98 ? -10.425 11.603 10.586 1.00 90.44 98 THR A C 1
ATOM 753 O O . THR A 1 98 ? -10.406 12.370 11.546 1.00 90.44 98 THR A O 1
ATOM 756 N N . SER A 1 99 ? -10.960 10.382 10.666 1.00 92.69 99 SER A N 1
ATOM 757 C CA . SER A 1 99 ? -11.520 9.800 11.883 1.00 92.69 99 SER A CA 1
ATOM 758 C C . SER A 1 99 ? -11.293 8.288 11.952 1.00 92.69 99 SER A C 1
ATOM 760 O O . SER A 1 99 ? -11.050 7.626 10.940 1.00 92.69 99 SER A O 1
ATOM 762 N N . ILE A 1 100 ? -11.419 7.715 13.153 1.00 93.56 100 ILE A N 1
ATOM 763 C CA . ILE A 1 100 ? -11.429 6.254 13.336 1.00 93.56 100 ILE A CA 1
ATOM 764 C C . ILE A 1 100 ? -12.605 5.626 12.579 1.00 93.56 100 ILE A C 1
ATOM 766 O O . ILE A 1 100 ? -12.430 4.580 11.963 1.00 93.56 100 ILE A O 1
ATOM 770 N N . ARG A 1 101 ? -13.774 6.281 12.563 1.00 94.06 101 ARG A N 1
ATOM 771 C CA . ARG A 1 101 ? -14.952 5.810 11.823 1.00 94.06 101 ARG A CA 1
ATOM 772 C C . ARG A 1 101 ? -14.658 5.665 10.333 1.00 94.06 101 ARG A C 1
ATOM 774 O O . ARG A 1 101 ? -14.835 4.583 9.787 1.00 94.06 101 ARG A O 1
ATOM 781 N N . GLU A 1 102 ? -14.098 6.701 9.718 1.00 92.62 102 GLU A N 1
ATOM 782 C CA . GLU A 1 102 ? -13.697 6.653 8.311 1.00 92.62 102 GLU A CA 1
ATOM 783 C C . GLU A 1 102 ? -12.638 5.562 8.055 1.00 92.62 102 GLU A C 1
ATOM 785 O O . GLU A 1 102 ? -12.659 4.876 7.032 1.00 92.62 102 GLU A O 1
ATOM 790 N N . ALA A 1 103 ? -11.699 5.370 8.990 1.00 92.31 103 ALA A N 1
ATOM 791 C CA . ALA A 1 103 ? -10.701 4.308 8.885 1.00 92.31 103 ALA A CA 1
ATOM 792 C C . ALA A 1 103 ? -11.335 2.907 8.865 1.00 92.31 103 ALA A C 1
ATOM 794 O O . ALA A 1 103 ? -10.837 2.036 8.149 1.00 92.31 103 ALA A O 1
ATOM 795 N N . VAL A 1 104 ? -12.405 2.703 9.641 1.00 94.19 104 VAL A N 1
ATOM 796 C CA . VAL A 1 104 ? -13.184 1.459 9.686 1.00 94.19 104 VAL A CA 1
ATOM 797 C C . VAL A 1 104 ? -13.970 1.285 8.391 1.00 94.19 104 VAL A C 1
ATOM 799 O O . VAL A 1 104 ? -13.795 0.267 7.737 1.00 94.19 104 VAL A O 1
ATOM 802 N N . GLU A 1 105 ? -14.740 2.288 7.964 1.00 92.62 105 GLU A N 1
ATOM 803 C CA . GLU A 1 105 ? -15.559 2.245 6.738 1.00 92.62 105 GLU A CA 1
ATOM 804 C C . GLU A 1 105 ? -14.740 1.880 5.491 1.00 92.62 105 GLU A C 1
ATOM 806 O O . GLU A 1 105 ? -15.138 1.042 4.689 1.00 92.62 105 GLU A O 1
ATOM 811 N N . ARG A 1 106 ? -13.538 2.450 5.346 1.00 91.75 106 ARG A N 1
ATOM 812 C CA . ARG A 1 106 ? -12.632 2.152 4.219 1.00 91.75 106 ARG A CA 1
ATOM 813 C C . ARG A 1 106 ? -12.050 0.736 4.245 1.00 91.75 106 ARG A C 1
ATOM 815 O O . ARG A 1 106 ? -11.377 0.336 3.293 1.00 91.75 106 ARG A O 1
ATOM 822 N N . ARG A 1 107 ? -12.202 0.020 5.358 1.00 93.25 107 ARG A N 1
ATOM 823 C CA . ARG A 1 107 ? -11.584 -1.283 5.622 1.00 93.25 107 ARG A CA 1
ATOM 824 C C . ARG A 1 107 ? -12.598 -2.347 5.997 1.00 93.25 107 ARG A C 1
ATOM 826 O O . ARG A 1 107 ? -12.184 -3.416 6.433 1.00 93.25 107 ARG A O 1
ATOM 833 N N . THR A 1 108 ? -13.888 -2.100 5.829 1.00 95.38 108 THR A N 1
ATOM 834 C CA . THR A 1 108 ? -14.913 -3.085 6.143 1.00 95.38 108 THR A CA 1
ATOM 835 C C . THR A 1 108 ? -15.776 -3.410 4.941 1.00 95.38 108 THR A C 1
ATOM 837 O O . THR A 1 108 ? -16.077 -2.561 4.108 1.00 95.38 108 THR A O 1
ATOM 840 N N . ILE A 1 109 ? -16.152 -4.681 4.838 1.00 95.06 109 ILE A N 1
ATOM 841 C CA . ILE A 1 109 ? -17.097 -5.174 3.839 1.00 95.06 109 ILE A CA 1
ATOM 842 C C . ILE A 1 109 ? -18.159 -5.973 4.584 1.00 95.06 109 ILE A C 1
ATOM 844 O O . ILE A 1 109 ? -17.824 -6.843 5.393 1.00 95.06 109 ILE A O 1
ATOM 848 N N . ALA A 1 110 ? -19.429 -5.653 4.335 1.00 93.94 110 ALA A N 1
ATOM 849 C CA . ALA A 1 110 ? -20.545 -6.417 4.871 1.00 93.94 110 ALA A CA 1
ATOM 850 C C . ALA A 1 110 ? -20.557 -7.810 4.238 1.00 93.94 110 ALA A C 1
ATOM 852 O O . ALA A 1 110 ? -20.465 -7.956 3.017 1.00 93.94 110 ALA A O 1
ATOM 853 N N . THR A 1 111 ? -20.664 -8.833 5.070 1.00 91.81 111 THR A N 1
ATOM 854 C CA . THR A 1 111 ? -20.896 -10.197 4.613 1.00 91.81 111 THR A CA 1
ATOM 855 C C . THR A 1 111 ? -22.404 -10.411 4.461 1.00 91.81 111 THR A C 1
ATOM 857 O O . THR A 1 111 ? -23.211 -9.809 5.172 1.00 91.81 111 THR A O 1
ATOM 860 N N . GLY A 1 112 ? -22.815 -11.270 3.525 1.00 89.69 112 GLY A N 1
ATOM 861 C CA . GLY A 1 112 ? -24.239 -11.539 3.271 1.00 89.69 112 GLY A CA 1
ATOM 862 C C . GLY A 1 112 ? -24.991 -12.182 4.448 1.00 89.69 112 GLY A C 1
ATOM 863 O O . GLY A 1 112 ? -26.213 -12.235 4.423 1.00 89.69 112 GLY A O 1
ATOM 864 N N . ASP A 1 113 ? -24.277 -12.650 5.477 1.00 91.56 113 ASP A N 1
ATOM 865 C CA . ASP A 1 113 ? -24.806 -13.251 6.708 1.00 91.56 113 ASP A CA 1
ATOM 866 C C . ASP A 1 113 ? -24.846 -12.265 7.895 1.00 91.56 113 ASP A C 1
ATOM 868 O O . ASP A 1 113 ? -24.845 -12.689 9.048 1.00 91.56 113 ASP A O 1
ATOM 872 N N . GLY A 1 114 ? -24.845 -10.952 7.636 1.00 92.62 114 GLY A N 1
ATOM 873 C CA . GLY A 1 114 ? -25.002 -9.925 8.675 1.00 92.62 114 GLY A CA 1
ATOM 874 C C . GLY A 1 114 ? -23.749 -9.661 9.514 1.00 92.62 114 GLY A C 1
ATOM 875 O O . GLY A 1 114 ? -23.845 -9.087 10.594 1.00 92.62 114 GLY A O 1
ATOM 876 N N . HIS A 1 115 ? -22.570 -10.067 9.043 1.00 95.19 115 HIS A N 1
ATOM 877 C CA . HIS A 1 115 ? -21.296 -9.761 9.690 1.00 95.19 115 HIS A CA 1
ATOM 878 C C . HIS A 1 115 ? -20.541 -8.672 8.924 1.00 95.19 115 HIS A C 1
ATOM 880 O O . HIS A 1 115 ? -20.921 -8.227 7.840 1.00 95.19 115 HIS A O 1
ATOM 886 N N . LEU A 1 116 ? -19.444 -8.214 9.518 1.00 95.69 116 LEU A N 1
ATOM 887 C CA . LEU A 1 116 ? -18.580 -7.205 8.933 1.00 95.69 116 LEU A CA 1
ATOM 888 C C . LEU A 1 116 ? -17.147 -7.724 8.946 1.00 95.69 116 LEU A C 1
ATOM 890 O O . LEU A 1 116 ? -16.621 -8.040 10.012 1.00 95.69 116 LEU A O 1
ATOM 894 N N . GLN A 1 117 ? -16.520 -7.825 7.777 1.00 95.06 117 GLN A N 1
ATOM 895 C CA . GLN A 1 117 ? -15.160 -8.338 7.636 1.00 95.06 117 GLN A CA 1
ATOM 896 C C . GLN A 1 117 ? -14.161 -7.196 7.458 1.00 95.06 117 GLN A C 1
ATOM 898 O O . GLN A 1 117 ? -14.366 -6.306 6.633 1.00 95.06 117 GLN A O 1
ATOM 903 N N . TRP A 1 118 ? -13.048 -7.263 8.188 1.00 95.19 118 TRP A N 1
ATOM 904 C CA . TRP A 1 118 ? -11.936 -6.327 8.051 1.00 95.19 118 TRP A CA 1
ATOM 905 C C . TRP A 1 118 ? -11.041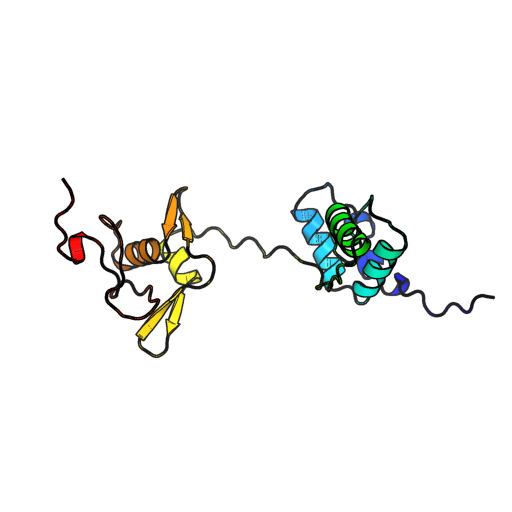 -6.645 6.846 1.00 95.19 118 TRP A C 1
ATOM 907 O O . TRP A 1 118 ? -10.713 -7.801 6.588 1.00 95.19 118 TRP A O 1
ATOM 917 N N . GLN A 1 119 ? -10.589 -5.609 6.145 1.00 93.31 119 GLN A N 1
ATOM 918 C CA . GLN A 1 119 ? -9.752 -5.692 4.954 1.00 93.31 119 GLN A CA 1
ATOM 919 C C . GLN A 1 119 ? -8.383 -5.036 5.183 1.00 93.31 119 GLN A C 1
ATOM 921 O O . GLN A 1 119 ? -8.263 -3.904 5.664 1.00 93.31 119 GLN A O 1
ATOM 926 N N . GLY A 1 120 ? -7.326 -5.732 4.762 1.00 86.62 120 GLY A N 1
ATOM 927 C CA . GLY A 1 120 ? -5.946 -5.252 4.836 1.00 86.62 120 GLY A CA 1
ATOM 928 C C . GLY A 1 120 ? -5.279 -5.497 6.192 1.00 86.62 120 GLY A C 1
ATOM 929 O O . GLY A 1 120 ? -5.540 -6.490 6.861 1.00 86.62 120 GLY A O 1
ATOM 930 N N . GLY A 1 121 ? -4.354 -4.614 6.582 1.00 86.19 121 GLY A N 1
ATOM 931 C CA . GLY A 1 121 ? -3.563 -4.794 7.804 1.00 86.19 121 GLY A CA 1
ATOM 932 C C . GLY A 1 121 ? -4.420 -4.768 9.073 1.00 86.19 121 GLY A C 1
ATOM 933 O O . GLY A 1 121 ? -5.333 -3.949 9.176 1.00 86.19 121 GLY A O 1
ATOM 934 N N . ALA A 1 122 ? -4.086 -5.616 10.050 1.00 85.69 122 ALA A N 1
ATOM 935 C CA . ALA A 1 122 ? -4.838 -5.820 11.297 1.00 85.69 122 ALA A CA 1
ATOM 936 C C . ALA A 1 122 ? -4.908 -4.594 12.233 1.00 85.69 122 ALA A C 1
ATOM 938 O O . ALA A 1 122 ? -5.632 -4.613 13.227 1.00 85.69 122 ALA A O 1
ATOM 939 N N . THR A 1 123 ? -4.157 -3.531 11.933 1.00 90.62 123 THR A N 1
ATOM 940 C CA . THR A 1 123 ? -4.127 -2.290 12.711 1.00 90.62 123 THR A CA 1
ATOM 941 C C . THR A 1 123 ? -4.356 -1.055 11.840 1.00 90.62 123 THR A C 1
ATOM 943 O O . THR A 1 123 ? -4.086 -1.037 10.628 1.00 90.62 123 THR A O 1
ATOM 946 N N . VAL A 1 124 ? -4.856 0.004 12.477 1.00 90.94 124 VAL A N 1
ATOM 947 C CA . VAL A 1 124 ? -4.933 1.366 11.933 1.00 90.94 124 VAL A CA 1
ATOM 948 C C . VAL A 1 124 ? -4.194 2.334 12.838 1.00 90.94 124 VAL A C 1
ATOM 950 O O . VAL A 1 124 ? -4.117 2.139 14.046 1.00 90.94 124 VAL A O 1
ATOM 953 N N . GLN A 1 125 ? -3.654 3.389 12.237 1.00 90.19 125 GLN A N 1
ATOM 954 C CA . GLN A 1 125 ? -3.029 4.497 12.947 1.00 90.19 125 GLN A CA 1
ATOM 955 C C . GLN A 1 125 ? -3.966 5.698 12.875 1.00 90.19 125 GLN A C 1
ATOM 957 O O . GLN A 1 125 ? -4.363 6.096 11.778 1.00 90.19 125 GLN A O 1
ATOM 962 N N . PHE A 1 126 ? -4.299 6.280 14.021 1.00 88.62 126 PHE A N 1
ATOM 963 C CA . PHE A 1 126 ? -5.088 7.503 14.100 1.00 88.62 126 PHE A CA 1
ATOM 964 C C . PHE A 1 126 ? -4.576 8.384 15.238 1.00 88.62 126 PHE A C 1
ATOM 966 O O . PHE A 1 126 ? -4.318 7.887 16.330 1.00 88.62 126 PHE A O 1
ATOM 973 N N . ALA A 1 127 ? -4.388 9.681 14.970 1.00 86.88 127 ALA A N 1
ATOM 974 C CA . ALA A 1 127 ? -3.865 10.654 15.937 1.00 86.88 127 ALA A CA 1
ATOM 975 C C . ALA A 1 127 ? -2.588 10.188 16.684 1.00 86.88 127 ALA A C 1
ATOM 977 O O . ALA A 1 127 ? -2.435 10.413 17.879 1.00 86.88 127 ALA A O 1
ATOM 978 N N . GLY A 1 128 ? -1.675 9.498 15.987 1.00 88.19 128 GLY A N 1
ATOM 979 C CA . GLY A 1 128 ? -0.420 8.994 16.568 1.00 88.19 128 GLY A CA 1
ATOM 980 C C . GLY A 1 128 ? -0.556 7.725 17.418 1.00 88.19 128 GLY A C 1
ATOM 981 O O . GLY A 1 128 ? 0.441 7.263 17.968 1.00 88.19 128 GLY A O 1
ATOM 982 N N . ARG A 1 129 ? -1.755 7.137 17.510 1.00 90.81 129 ARG A N 1
ATOM 983 C CA . ARG A 1 129 ? -2.010 5.895 18.242 1.00 90.81 129 ARG A CA 1
ATOM 984 C C . ARG A 1 129 ? -2.418 4.764 17.302 1.00 90.81 129 ARG A C 1
ATOM 986 O O . ARG A 1 129 ? -3.194 4.953 16.364 1.00 90.81 129 ARG A O 1
ATOM 993 N N . ALA A 1 130 ? -1.904 3.574 17.597 1.00 93.00 130 ALA A N 1
ATOM 994 C CA . ALA A 1 130 ? -2.290 2.342 16.931 1.00 93.00 130 ALA A CA 1
ATOM 995 C C . ALA A 1 130 ? -3.551 1.758 17.578 1.00 93.00 130 ALA A C 1
ATOM 997 O O . ALA A 1 130 ? -3.639 1.673 18.804 1.00 93.00 130 ALA A O 1
ATOM 998 N N . TYR A 1 131 ? -4.485 1.306 16.749 1.00 94.75 131 TYR A N 1
ATOM 999 C CA . TYR A 1 131 ? -5.677 0.574 17.161 1.00 94.75 131 TYR A CA 1
ATOM 1000 C C . TYR A 1 131 ? -5.739 -0.743 16.395 1.00 94.75 131 TYR A C 1
ATOM 1002 O O . TYR A 1 131 ? -5.478 -0.772 15.188 1.00 94.75 131 TYR A O 1
ATOM 1010 N N . THR A 1 132 ? -6.093 -1.831 17.075 1.00 95.81 132 THR A N 1
ATOM 1011 C CA . THR A 1 132 ? -6.463 -3.075 16.386 1.00 95.81 132 THR A CA 1
ATOM 1012 C C . THR A 1 132 ? -7.761 -2.879 15.603 1.00 95.81 132 THR A C 1
ATOM 1014 O O . THR A 1 132 ? -8.526 -1.952 15.878 1.00 95.81 132 THR A O 1
ATOM 1017 N N . SER A 1 133 ? -8.031 -3.755 14.635 1.00 96.19 133 SER A N 1
ATOM 1018 C CA . SER A 1 133 ? -9.294 -3.771 13.885 1.00 96.19 133 SER A CA 1
ATOM 1019 C C . SER A 1 133 ? -10.516 -3.771 14.814 1.00 96.19 133 SER A C 1
ATOM 1021 O O . SER A 1 133 ? -11.426 -2.966 14.628 1.00 96.19 133 SER A O 1
ATOM 1023 N N . TRP A 1 134 ? -10.501 -4.590 15.871 1.00 96.25 134 TRP A N 1
ATOM 1024 C CA . TRP A 1 134 ? -11.568 -4.638 16.875 1.00 96.25 134 TRP A CA 1
ATOM 1025 C C . TRP A 1 134 ? -11.675 -3.361 17.704 1.00 96.25 134 TRP A C 1
ATOM 1027 O O . TRP A 1 134 ? -12.777 -2.861 17.892 1.00 96.25 134 TRP A O 1
ATOM 1037 N N . GLN A 1 135 ? -10.562 -2.785 18.167 1.00 96.62 135 GLN A N 1
ATOM 1038 C CA . GLN A 1 135 ? -10.603 -1.519 18.908 1.00 96.62 135 GLN A CA 1
ATOM 1039 C C . GLN A 1 135 ? -11.146 -0.378 18.043 1.00 96.62 135 GLN A C 1
ATOM 1041 O O . GLN A 1 135 ? -11.972 0.402 18.507 1.00 96.62 135 GLN A O 1
ATOM 1046 N N . ALA A 1 136 ? -10.702 -0.285 16.788 1.00 96.50 136 ALA A N 1
ATOM 1047 C CA . ALA A 1 136 ? -11.155 0.741 15.859 1.00 96.50 136 ALA A CA 1
ATOM 1048 C C . ALA A 1 136 ? -12.656 0.609 15.568 1.00 96.50 136 ALA A C 1
ATOM 1050 O O . ALA A 1 136 ? -13.391 1.588 15.682 1.00 96.50 136 ALA A O 1
ATOM 1051 N N . ALA A 1 137 ? -13.119 -0.603 15.252 1.00 96.94 137 ALA A N 1
ATOM 1052 C CA . ALA A 1 137 ? -14.529 -0.873 15.004 1.00 96.94 137 ALA A CA 1
ATOM 1053 C C . ALA A 1 137 ? -15.407 -0.634 16.238 1.00 96.94 137 ALA A C 1
ATOM 1055 O O . ALA A 1 137 ? -16.475 -0.031 16.128 1.00 96.94 137 ALA A O 1
ATOM 1056 N N . PHE A 1 138 ? -14.923 -1.030 17.418 1.00 97.50 138 PHE A N 1
ATOM 1057 C CA . PHE A 1 138 ? -15.586 -0.752 18.684 1.00 97.50 138 PHE A CA 1
ATOM 1058 C C . PHE A 1 138 ? -15.784 0.752 18.884 1.00 97.50 138 PHE A C 1
ATOM 1060 O O . PHE A 1 138 ? -16.902 1.198 19.117 1.00 97.50 138 PHE A O 1
ATOM 1067 N N . ILE A 1 139 ? -14.723 1.548 18.718 1.00 96.69 139 ILE A N 1
ATOM 1068 C CA . ILE A 1 139 ? -14.792 3.010 18.847 1.00 96.69 139 ILE A CA 1
ATOM 1069 C C . ILE A 1 139 ? -15.752 3.611 17.815 1.00 96.69 139 ILE A C 1
ATOM 1071 O O . ILE A 1 139 ? -16.527 4.505 18.148 1.00 96.69 139 ILE A O 1
ATOM 1075 N N . ALA A 1 140 ? -15.720 3.130 16.570 1.00 95.94 140 ALA A N 1
ATOM 1076 C CA . ALA A 1 140 ? -16.557 3.658 15.496 1.00 95.94 140 ALA A CA 1
ATOM 1077 C C . ALA A 1 140 ? -18.063 3.443 15.736 1.00 95.94 140 ALA A C 1
ATOM 1079 O O . ALA A 1 140 ? -18.854 4.335 15.402 1.00 95.94 140 ALA A O 1
ATOM 1080 N N . GLY A 1 141 ? -18.446 2.290 16.301 1.00 95.56 141 GLY A N 1
ATOM 1081 C CA . GLY A 1 141 ? -19.843 1.946 16.584 1.00 95.56 141 GLY A CA 1
ATOM 1082 C C . GLY A 1 141 ? -20.340 2.397 17.958 1.00 95.56 141 GLY A C 1
ATOM 1083 O O . GLY A 1 141 ? -21.424 2.959 18.048 1.00 95.56 141 GLY A O 1
ATOM 1084 N N . HIS A 1 142 ? -19.539 2.225 19.014 1.00 95.25 142 HIS A N 1
ATOM 1085 C CA . HIS A 1 142 ? -19.920 2.587 20.390 1.00 95.25 142 HIS A CA 1
ATOM 1086 C C . HIS A 1 142 ? -19.605 4.043 20.751 1.00 95.25 142 HIS A C 1
ATOM 1088 O O . HIS A 1 142 ? -20.006 4.517 21.810 1.00 95.25 142 HIS A O 1
ATOM 1094 N N . GLY A 1 143 ? -18.848 4.761 19.915 1.00 94.94 143 GLY A N 1
ATOM 1095 C CA . GLY A 1 143 ? -18.522 6.177 20.124 1.00 94.94 143 GLY A CA 1
ATOM 1096 C C . GLY A 1 143 ? -17.576 6.457 21.299 1.00 94.94 143 GLY A C 1
ATOM 1097 O O . GLY A 1 143 ? -17.381 7.616 21.657 1.00 94.94 143 GLY A O 1
ATOM 1098 N N . ARG A 1 144 ? -16.973 5.423 21.900 1.00 94.50 144 ARG A N 1
ATOM 1099 C CA . ARG A 1 144 ? -16.066 5.531 23.054 1.00 94.50 144 ARG A CA 1
ATOM 1100 C C . ARG A 1 144 ? -14.861 4.604 22.932 1.00 94.50 144 ARG A C 1
ATOM 1102 O O . ARG A 1 144 ? -14.906 3.596 22.231 1.00 94.50 144 ARG A O 1
ATOM 1109 N N . ALA A 1 145 ? -13.797 4.910 23.673 1.00 93.50 145 ALA A N 1
ATOM 1110 C CA . ALA A 1 145 ? -12.673 3.991 23.834 1.00 93.50 145 ALA A CA 1
ATOM 1111 C C . ALA A 1 145 ? -13.099 2.719 24.601 1.00 93.50 145 ALA A C 1
ATOM 1113 O O . ALA A 1 145 ? -13.930 2.808 25.514 1.00 93.50 145 ALA A O 1
ATOM 1114 N N . PRO A 1 146 ? -12.545 1.543 24.254 1.00 95.50 146 PRO A N 1
ATOM 1115 C CA . PRO A 1 146 ? -12.793 0.319 25.002 1.00 95.50 146 PRO A CA 1
ATOM 1116 C C . PRO A 1 146 ? -12.064 0.339 26.346 1.00 95.50 146 PRO A C 1
ATOM 1118 O O . PRO A 1 146 ? -10.935 0.824 26.451 1.00 95.50 146 PRO A O 1
ATOM 1121 N N . VAL A 1 147 ? -12.697 -0.236 27.361 1.00 95.19 147 VAL A N 1
ATOM 1122 C CA . VAL A 1 147 ? -12.090 -0.517 28.660 1.00 95.19 147 VAL A CA 1
ATOM 1123 C C . VAL A 1 147 ? -11.558 -1.946 28.621 1.00 95.19 147 VAL A C 1
ATOM 1125 O O . VAL A 1 147 ? -12.321 -2.897 28.469 1.00 95.19 147 VAL A O 1
ATOM 1128 N N . GLY A 1 148 ? -10.240 -2.110 28.729 1.00 92.75 148 GLY A N 1
ATOM 1129 C CA . GLY A 1 148 ? -9.603 -3.425 28.634 1.00 92.75 148 GLY A CA 1
ATOM 1130 C C . GLY A 1 148 ? -9.659 -4.043 27.224 1.00 92.75 148 GLY A C 1
ATOM 1131 O O . GLY A 1 148 ? -9.765 -3.321 26.225 1.00 92.75 148 GLY A O 1
ATOM 1132 N N . PRO A 1 149 ? -9.522 -5.377 27.106 1.00 93.56 149 PRO A N 1
ATOM 1133 C CA . PRO A 1 149 ? -9.473 -6.046 25.812 1.00 93.56 149 PRO A CA 1
ATOM 1134 C C . PRO A 1 149 ? -10.846 -6.071 25.134 1.00 93.56 149 PRO A C 1
ATOM 1136 O O . PRO A 1 149 ? -11.858 -6.382 25.766 1.00 93.56 149 PRO A O 1
ATOM 1139 N N . VAL A 1 150 ? -10.862 -5.799 23.827 1.00 96.19 150 VAL A N 1
ATOM 1140 C CA . VAL A 1 150 ? -12.042 -5.985 22.972 1.00 96.19 150 VAL A CA 1
ATOM 1141 C C . VAL A 1 150 ? -12.025 -7.400 22.418 1.00 96.19 150 VAL A C 1
ATOM 1143 O O . VAL A 1 150 ? -11.029 -7.814 21.824 1.00 96.19 150 VAL A O 1
ATOM 1146 N N . THR A 1 151 ? -13.125 -8.120 22.586 1.00 94.88 151 THR A N 1
ATOM 1147 C CA . THR A 1 151 ? -13.317 -9.461 22.037 1.00 94.88 151 THR A CA 1
ATOM 1148 C C . THR A 1 151 ? -14.598 -9.510 21.226 1.00 94.88 151 THR A C 1
ATOM 1150 O O . THR A 1 151 ? -15.536 -8.747 21.457 1.00 94.88 151 THR A O 1
ATOM 1153 N N . ARG A 1 152 ? -14.643 -10.446 20.284 1.00 94.69 152 ARG A N 1
ATOM 1154 C CA . ARG A 1 152 ? -15.870 -10.795 19.577 1.00 94.69 152 ARG A CA 1
ATOM 1155 C C . ARG A 1 152 ? -16.836 -11.564 20.482 1.00 94.69 152 ARG A C 1
ATOM 1157 O O . ARG A 1 152 ? -16.395 -12.323 21.341 1.00 94.69 152 ARG A 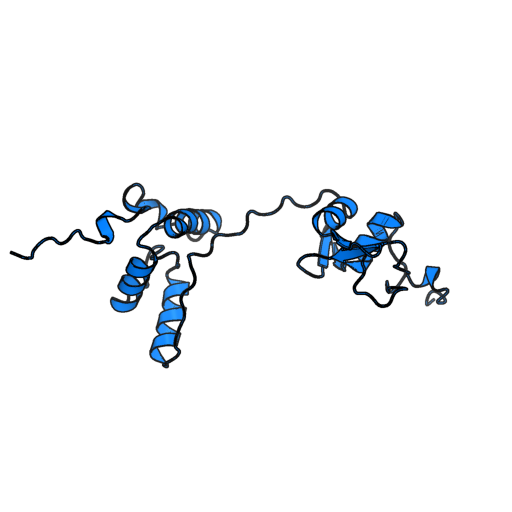O 1
ATOM 1164 N N . THR A 1 153 ? -18.129 -11.387 20.247 1.00 94.00 153 THR A N 1
ATOM 1165 C CA . THR A 1 153 ? -19.230 -12.160 20.852 1.00 94.00 153 THR A CA 1
ATOM 1166 C C . THR A 1 153 ? -19.868 -13.137 19.856 1.00 94.00 153 THR A C 1
ATOM 1168 O O . THR A 1 153 ? -20.878 -13.761 20.159 1.00 94.00 153 THR A O 1
ATOM 1171 N N . CYS A 1 154 ? -19.267 -13.285 18.671 1.00 93.56 154 CYS A N 1
ATOM 1172 C CA . CYS A 1 154 ? -19.644 -14.252 17.640 1.00 93.56 154 CYS A CA 1
ATOM 1173 C C . CYS A 1 154 ? -18.437 -15.121 17.240 1.00 93.56 154 CYS A C 1
ATOM 1175 O O . CYS A 1 154 ? -17.290 -14.772 17.529 1.00 93.56 154 CYS A O 1
ATOM 1177 N N . ASP A 1 155 ? -18.681 -16.211 16.511 1.00 91.56 155 ASP A N 1
ATOM 1178 C CA . ASP A 1 155 ? -17.640 -17.178 16.117 1.00 91.56 155 ASP A CA 1
ATOM 1179 C C . ASP A 1 155 ? -16.865 -16.796 14.841 1.00 91.56 155 ASP A C 1
ATOM 1181 O O . ASP A 1 155 ? -15.909 -17.465 14.442 1.00 91.56 155 ASP A O 1
ATOM 1185 N N . ARG A 1 156 ? -17.250 -15.701 14.175 1.00 89.31 156 ARG A N 1
ATOM 1186 C CA . ARG A 1 156 ? -16.621 -15.219 12.933 1.00 89.31 156 ARG A CA 1
ATOM 1187 C C . ARG A 1 156 ? -15.465 -14.263 13.210 1.00 89.31 156 ARG A C 1
ATOM 1189 O O . ARG A 1 156 ? -15.362 -13.673 14.283 1.00 89.31 156 ARG A O 1
ATOM 1196 N N . GLU A 1 157 ? -14.598 -14.027 12.228 1.00 89.56 157 GLU A N 1
ATOM 1197 C CA . GLU A 1 157 ? -13.633 -12.909 12.260 1.00 89.56 157 GLU A CA 1
ATOM 1198 C C . GLU A 1 157 ? -14.332 -11.566 11.983 1.00 89.56 157 GLU A C 1
ATOM 1200 O O . GLU A 1 157 ? -14.019 -10.837 11.043 1.00 89.56 157 GLU A O 1
ATOM 1205 N N . CYS A 1 158 ? -15.340 -11.272 12.802 1.00 94.31 158 CYS A N 1
ATOM 1206 C CA . CYS A 1 158 ? -16.213 -10.125 12.653 1.00 94.31 158 CYS A CA 1
ATOM 1207 C C . CYS A 1 158 ? -15.617 -8.888 13.324 1.00 94.31 158 CYS A C 1
ATOM 1209 O O . CYS A 1 158 ? -14.991 -8.965 14.384 1.00 94.31 158 CYS A O 1
ATOM 1211 N N . VAL A 1 159 ? -15.871 -7.735 12.716 1.00 96.56 159 VAL A N 1
ATOM 1212 C CA . VAL A 1 159 ? -15.592 -6.410 13.273 1.00 96.56 159 VAL A CA 1
ATOM 1213 C C . VAL A 1 159 ? -16.854 -5.551 13.359 1.00 96.56 159 VAL A C 1
ATOM 1215 O O . VAL A 1 159 ? -16.767 -4.335 13.460 1.00 96.56 159 VAL A O 1
ATOM 1218 N N . LEU A 1 160 ? -18.043 -6.151 13.297 1.00 96.44 160 LEU A N 1
ATOM 1219 C CA . LEU A 1 160 ? -19.292 -5.429 13.524 1.00 96.44 160 LEU A CA 1
ATOM 1220 C C . LEU A 1 160 ? -19.345 -4.999 14.992 1.00 96.44 160 LEU A C 1
ATOM 1222 O O . LEU A 1 160 ? -19.189 -5.839 15.872 1.00 96.44 160 LEU A O 1
ATOM 1226 N N . ALA A 1 161 ? -19.568 -3.712 15.262 1.00 94.75 161 ALA A N 1
ATOM 1227 C CA . ALA A 1 161 ? -19.491 -3.169 16.620 1.00 94.75 161 ALA A CA 1
ATOM 1228 C C . ALA A 1 161 ? -20.456 -3.842 17.611 1.00 94.75 161 ALA A C 1
ATOM 1230 O O . ALA A 1 161 ? -20.102 -4.019 18.773 1.00 94.75 161 ALA A O 1
ATOM 1231 N N . GLU A 1 162 ? -21.631 -4.269 17.146 1.00 94.38 162 GLU A N 1
ATOM 1232 C CA . GLU A 1 162 ? -22.618 -5.010 17.945 1.00 94.38 162 GLU A CA 1
ATOM 1233 C C . GLU A 1 162 ? -22.114 -6.395 18.373 1.00 94.38 162 GLU A C 1
ATOM 1235 O O . GLU A 1 162 ? -22.512 -6.916 19.409 1.00 94.38 162 GLU A O 1
ATOM 1240 N N . HIS A 1 163 ? -21.193 -6.979 17.603 1.00 95.94 163 HIS A N 1
ATOM 1241 C CA . HIS A 1 163 ? -20.560 -8.260 17.909 1.00 95.94 163 HIS A CA 1
ATOM 1242 C C . HIS A 1 163 ? -19.220 -8.082 18.639 1.00 95.94 163 HIS A C 1
ATOM 1244 O O . HIS A 1 163 ? -18.427 -9.023 18.701 1.00 95.94 163 HIS A O 1
ATOM 1250 N N . LEU A 1 164 ? -18.925 -6.880 19.145 1.00 96.75 164 LEU A N 1
ATOM 1251 C CA . LEU A 1 164 ? -17.705 -6.568 19.880 1.00 96.75 164 LEU A CA 1
ATOM 1252 C C . LEU A 1 164 ? -18.048 -6.083 21.288 1.00 96.75 164 LEU A C 1
ATOM 1254 O O . LEU A 1 164 ? -18.813 -5.138 21.468 1.00 96.75 164 LEU A O 1
ATOM 1258 N N . ALA A 1 165 ? -17.405 -6.687 22.281 1.00 95.75 165 ALA A N 1
ATOM 1259 C CA . ALA A 1 165 ? -17.527 -6.312 23.681 1.00 95.75 165 ALA A CA 1
ATOM 1260 C C . ALA A 1 165 ? -16.150 -5.980 24.261 1.00 95.75 165 ALA A C 1
ATOM 1262 O O . ALA A 1 165 ? -15.159 -6.656 23.976 1.00 95.75 165 ALA A O 1
ATOM 1263 N N . ASP A 1 166 ? -16.084 -4.933 25.077 1.00 95.75 166 ASP A N 1
ATOM 1264 C CA . ASP A 1 166 ? -14.940 -4.645 25.937 1.00 95.75 166 ASP A CA 1
ATOM 1265 C C . ASP A 1 166 ? -15.141 -5.271 27.330 1.00 95.75 166 ASP A C 1
ATOM 1267 O O . ASP A 1 166 ? -16.130 -5.967 27.561 1.00 95.75 166 ASP A O 1
ATOM 1271 N N . ALA A 1 167 ? -14.209 -5.058 28.263 1.00 92.06 167 ALA A N 1
ATOM 1272 C CA . ALA A 1 167 ? -14.277 -5.663 29.597 1.00 92.06 167 ALA A CA 1
ATOM 1273 C C . ALA A 1 167 ? -15.578 -5.308 30.332 1.00 92.06 167 ALA A C 1
ATOM 1275 O O . ALA A 1 167 ? -16.223 -6.173 30.916 1.00 92.06 167 ALA A O 1
ATOM 1276 N N . VAL A 1 168 ? -16.013 -4.050 30.225 1.00 91.75 168 VAL A N 1
ATOM 1277 C CA . VAL A 1 168 ? -17.242 -3.574 30.871 1.00 91.75 168 VAL A CA 1
ATOM 1278 C C . VAL A 1 168 ? -18.478 -4.234 30.269 1.00 91.75 168 VAL A C 1
ATOM 1280 O O . VAL A 1 168 ? -19.326 -4.712 31.016 1.00 91.75 168 VAL A O 1
ATOM 1283 N N . LEU A 1 169 ? -18.581 -4.305 28.938 1.00 90.44 169 LEU A N 1
ATOM 1284 C CA . LEU A 1 169 ? -19.726 -4.945 28.282 1.00 90.44 169 LEU A CA 1
ATOM 1285 C C . LEU A 1 169 ? -19.798 -6.455 28.533 1.00 90.44 169 LEU A C 1
ATOM 1287 O O . LEU A 1 169 ? -20.888 -7.018 28.508 1.00 90.44 169 LEU A O 1
ATOM 1291 N N . ARG A 1 170 ? -18.664 -7.110 28.805 1.00 90.00 170 ARG A N 1
ATOM 1292 C CA . AR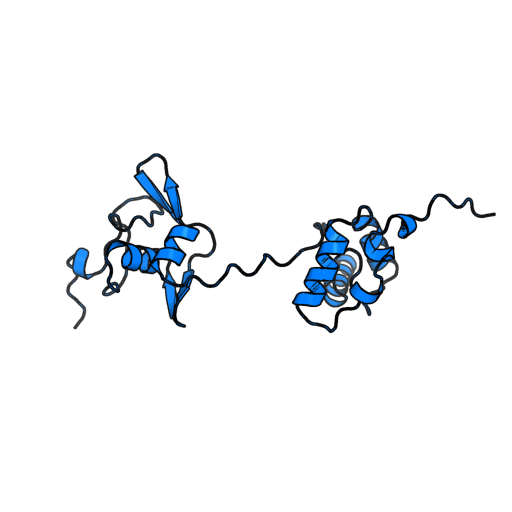G A 1 170 ? -18.641 -8.513 29.248 1.00 90.00 170 ARG A CA 1
ATOM 1293 C C . ARG A 1 170 ? -18.982 -8.696 30.729 1.00 90.00 170 ARG A C 1
ATOM 1295 O O . ARG A 1 170 ? -19.229 -9.821 31.148 1.00 90.00 170 ARG A O 1
ATOM 1302 N N . GLY A 1 171 ? -19.009 -7.618 31.515 1.00 83.88 171 GLY A N 1
ATOM 1303 C CA . GLY A 1 171 ? -19.169 -7.686 32.968 1.00 83.88 171 GLY A CA 1
ATOM 1304 C C . GLY A 1 171 ? -17.893 -8.104 33.708 1.00 83.88 171 GLY A C 1
ATOM 1305 O O . GLY A 1 171 ? -17.961 -8.470 34.882 1.00 83.88 171 GLY A O 1
ATOM 1306 N N . ASP A 1 172 ? -16.730 -8.035 33.054 1.00 77.94 172 ASP A N 1
ATOM 1307 C CA . ASP A 1 172 ? -15.440 -8.241 33.706 1.00 77.94 172 ASP A CA 1
ATOM 1308 C C . ASP A 1 172 ? -15.256 -7.109 34.736 1.00 77.94 172 ASP A C 1
ATOM 1310 O O . ASP A 1 172 ? -15.391 -5.925 34.407 1.00 77.94 172 ASP A O 1
ATOM 1314 N N . ARG A 1 173 ? -14.948 -7.435 35.999 1.00 56.97 173 ARG A N 1
ATOM 1315 C CA . ARG A 1 173 ? -14.586 -6.403 36.985 1.00 56.97 173 ARG A CA 1
ATOM 1316 C C . ARG A 1 173 ? -13.390 -5.625 36.435 1.00 56.97 173 ARG A C 1
ATOM 1318 O O . ARG A 1 173 ? -12.348 -6.225 36.178 1.00 56.97 173 ARG A O 1
ATOM 1325 N N . ALA A 1 174 ? -13.540 -4.310 36.256 1.00 52.19 174 ALA A N 1
ATOM 1326 C CA . ALA A 1 174 ? -12.429 -3.441 35.891 1.00 52.19 174 ALA A CA 1
ATOM 1327 C C . ALA A 1 174 ? -11.300 -3.677 36.902 1.00 52.19 174 ALA A C 1
ATOM 1329 O O . ALA A 1 174 ? -11.504 -3.480 38.102 1.00 52.19 174 ALA A O 1
ATOM 1330 N N . ALA A 1 175 ? -10.161 -4.188 36.428 1.00 49.72 175 ALA A N 1
ATOM 1331 C CA . ALA A 1 175 ? -8.999 -4.404 37.277 1.00 49.72 175 ALA A CA 1
ATOM 1332 C C . ALA A 1 175 ? -8.659 -3.066 37.950 1.00 49.72 175 ALA A C 1
ATOM 1334 O O . ALA A 1 175 ? -8.449 -2.068 37.257 1.00 49.72 175 ALA A O 1
ATOM 1335 N N . SER A 1 176 ? -8.754 -3.061 39.282 1.00 44.44 176 SER A N 1
ATOM 1336 C CA . SER A 1 176 ? -8.468 -1.917 40.154 1.00 44.44 176 SER A CA 1
ATOM 1337 C C . SER A 1 176 ? -6.980 -1.602 40.184 1.00 44.44 176 SER A C 1
ATOM 1339 O O . SER A 1 176 ? -6.183 -2.559 40.055 1.00 44.44 176 SER A O 1
#

Radius of gyration: 24.8 Å; chains: 1; bounding box: 51×33×83 Å

Secondary structure (DSSP, 8-state):
-------GGGG-GGGG-SGGGS--S-HHHHHHHHHHHHH-TTHHHHHHHHHHHT--SSS-BTTB-HHHHHHHHHHHHTT--PPPPSPP-PPP-PPPPSSHHHHHHTTEEE-TTS-EEE-SSSEEEETTEEEEHHHHHHHHHHSS--SS--EESSSSSB--GGGEE-HHHHTPPPP-

Sequence (176 aa):
MHDRATDWRDRAACKTDPDRMFPDNNSAGIDQARQVCRSCPVWRQCLRDALAVGDNEYGIRGGMTPGERRAVAKQMAVGIRVTVAPPKTAKPPMPRPTSIREAVERRTIATGDGHLQWQGGATVQFAGRAYTSWQAAFIAGHGRAPVGPVTRTCDRECVLAEHLADAVLRGDRAAS

Foldseek 3Di:
DPDCPPDLVVQQQCPVPVVLQADPPDLVSLLVVLVSLLPRPCLVVQLVVCLVVVVLDGGATSQDHSVRSVVVNVCVVVPHDDDDDHRDHDDPPDPQDPALLSVLVVFWDQDPVGFIAGHDDQWHDDPNDIDGLQQSLLCNVVVDGAQADKDACDPDNGNHNVRIHGCVRVVNPRDD